Protein AF-A0A7K3J0Z1-F1 (afdb_monomer)

Nearest PDB structures (foldseek):
  3go4-assembly1_A  TM=4.729E-01  e=2.578E+00  Streptomyces avermitilis MA-4680 = NBRC 14893
  4ccs-assembly1_A  TM=5.115E-01  e=7.950E+00  Paracoccus pantotrophus
  7qv3-assembly1_w  TM=3.340E-01  e=2.943E+00  Bacillus subtilis subsp. subtilis str. 168
  3k0s-assembly1_A  TM=4.045E-01  e=9.076E+00  Escherichia coli K-12

Solvent-accessible surface area (backbone atoms only — not comparable to full-atom values): 5053 Å² total; per-residue (Å²): 85,84,45,77,75,48,65,98,49,51,75,48,83,61,46,44,61,54,51,43,55,52,52,55,49,52,30,57,78,68,74,44,62,88,76,70,62,53,36,41,35,41,43,53,43,21,64,89,69,57,17,76,39,26,75,26,39,71,50,56,68,48,29,42,84,71,40,74,47,35,46,71,41,82,28,74,89,50,62,58,32,99,78,27,66,47,69,108

Secondary structure (DSSP, 8-state):
-EEE--GGGTT-TTHHHHHHHHHHHHHHHTTPPTT-S-EEEE--S-GGGT-TTGGGHHHHTTHHHHSTTEEEEP-TT--B-TTSSSB-

pLDDT: mean 98.03, std 1.13, range [92.25, 98.81]

Sequence (88 aa):
ILMHQGESNTNDTIWPQKVKAIYDNLLKDLGLGPNSIPLLAGEVVNVDQGGACASMNTIIAKLPQTIPNSYVISSSGCTDSPDNLHFN

Radius of gyration: 13.51 Å; Cα contacts (8 Å, |Δi|>4): 151; chains: 1; bounding box: 30×21×35 Å

Foldseek 3Di:
DEEEDCLVPQPPLCVLVVVVVVVVVVCVVVVHDQLRDAYEYEQWQDVQQPAPRNNRVVSVVCNCVSRVRYDYDYCPPQHPDPVSGHGD

Mean predicted aligned error: 1.95 Å

Structure (mmCIF, N/CA/C/O backbone):
data_AF-A0A7K3J0Z1-F1
#
_entry.id   AF-A0A7K3J0Z1-F1
#
loop_
_atom_site.group_PDB
_atom_site.id
_atom_site.type_symbol
_atom_site.label_atom_id
_atom_site.label_alt_id
_atom_site.label_comp_id
_atom_site.label_asym_id
_atom_site.label_entity_id
_atom_site.label_seq_id
_atom_site.pdbx_PDB_ins_code
_atom_site.Cartn_x
_atom_site.Cartn_y
_atom_site.Cartn_z
_atom_site.occupancy
_atom_site.B_iso_or_equiv
_atom_site.auth_seq_id
_atom_site.auth_comp_id
_atom_site.auth_asym_id
_atom_site.auth_atom_id
_atom_site.pdbx_PDB_model_num
ATOM 1 N N . ILE A 1 1 ? -12.499 2.169 2.668 1.00 97.75 1 ILE A N 1
ATOM 2 C CA . ILE A 1 1 ? -11.593 3.249 2.207 1.00 97.75 1 ILE A CA 1
ATOM 3 C C . ILE A 1 1 ? -10.668 2.641 1.166 1.00 97.75 1 ILE A C 1
ATOM 5 O O . ILE A 1 1 ? -10.116 1.582 1.439 1.00 97.75 1 ILE A O 1
ATOM 9 N N . LEU A 1 2 ? -10.560 3.253 -0.014 1.00 98.50 2 LEU A N 1
ATOM 10 C CA . LEU A 1 2 ? -9.561 2.878 -1.016 1.00 98.50 2 LEU A CA 1
ATOM 11 C C . LEU A 1 2 ? -8.366 3.814 -0.862 1.00 98.50 2 LEU A C 1
ATOM 13 O O . LEU A 1 2 ? -8.550 5.029 -0.798 1.00 98.50 2 LEU A O 1
ATOM 17 N N . MET A 1 3 ? -7.170 3.249 -0.783 1.00 98.38 3 MET A N 1
ATOM 18 C CA . MET A 1 3 ? -5.925 3.996 -0.707 1.00 98.38 3 MET A CA 1
ATOM 19 C C . MET A 1 3 ? -4.954 3.459 -1.748 1.00 98.38 3 MET A C 1
ATOM 21 O O . MET A 1 3 ? -4.741 2.255 -1.854 1.00 98.38 3 MET A O 1
ATOM 25 N N . HIS A 1 4 ? -4.345 4.367 -2.495 1.00 98.38 4 HIS A N 1
ATOM 26 C CA . HIS A 1 4 ? -3.270 4.046 -3.415 1.00 98.38 4 HIS A CA 1
ATOM 27 C C . HIS A 1 4 ? -2.194 5.113 -3.269 1.00 98.38 4 HIS A C 1
ATOM 29 O O . HIS A 1 4 ? -2.381 6.249 -3.702 1.00 98.38 4 HIS A O 1
ATOM 35 N N . GLN A 1 5 ? -1.125 4.774 -2.557 1.00 98.25 5 GLN A N 1
ATOM 36 C CA . GLN A 1 5 ? -0.005 5.671 -2.312 1.00 98.25 5 GLN A CA 1
ATOM 37 C C . GLN A 1 5 ? 1.196 4.855 -1.836 1.00 98.25 5 GLN A C 1
ATOM 39 O O . GLN A 1 5 ? 1.041 3.900 -1.079 1.00 98.25 5 GLN A O 1
ATOM 44 N N . GLY A 1 6 ? 2.392 5.275 -2.226 1.00 98.00 6 GLY A N 1
ATOM 45 C CA . GLY A 1 6 ? 3.639 4.780 -1.642 1.00 98.00 6 GLY A CA 1
ATOM 46 C C . GLY A 1 6 ? 4.884 5.325 -2.334 1.00 98.00 6 GLY A C 1
ATOM 47 O O . GLY A 1 6 ? 5.939 5.427 -1.715 1.00 98.00 6 GLY A O 1
ATOM 48 N N . GLU A 1 7 ? 4.747 5.754 -3.586 1.00 98.44 7 GLU A N 1
ATOM 49 C CA . GLU A 1 7 ? 5.808 6.195 -4.487 1.00 98.44 7 GLU A CA 1
ATOM 50 C C . GLU A 1 7 ? 6.646 7.325 -3.869 1.00 98.44 7 GLU A C 1
ATOM 52 O O . GLU A 1 7 ? 7.869 7.221 -3.750 1.00 98.44 7 GLU A O 1
ATOM 57 N N . SER A 1 8 ? 5.994 8.370 -3.346 1.00 98.25 8 SER A N 1
ATOM 58 C CA . SER A 1 8 ? 6.673 9.500 -2.683 1.00 98.25 8 SER A CA 1
ATOM 59 C C . SER A 1 8 ? 7.224 9.182 -1.283 1.00 98.25 8 SER A C 1
ATOM 61 O O . SER A 1 8 ? 7.861 10.033 -0.667 1.00 98.25 8 SER A O 1
ATOM 63 N N . ASN A 1 9 ? 6.986 7.974 -0.769 1.00 98.19 9 ASN A N 1
ATOM 64 C CA . ASN A 1 9 ? 7.482 7.480 0.517 1.00 98.19 9 ASN A CA 1
ATOM 65 C C . ASN A 1 9 ? 8.297 6.192 0.353 1.00 98.19 9 ASN A C 1
ATOM 67 O O . ASN A 1 9 ? 8.407 5.410 1.295 1.00 98.19 9 ASN A O 1
ATOM 71 N N . THR A 1 10 ? 8.869 5.962 -0.830 1.00 98.44 10 THR A N 1
ATOM 72 C CA . THR A 1 10 ? 9.628 4.742 -1.117 1.00 98.44 10 THR A CA 1
ATOM 73 C C . THR A 1 10 ? 10.687 4.482 -0.040 1.00 98.44 10 THR A C 1
ATOM 75 O O . THR A 1 10 ? 11.503 5.350 0.268 1.00 98.44 10 THR A O 1
ATOM 78 N N . ASN A 1 11 ? 10.675 3.266 0.518 1.00 97.81 11 ASN A N 1
ATOM 79 C CA . ASN A 1 11 ? 11.535 2.791 1.614 1.00 97.81 11 ASN A CA 1
ATOM 80 C C . ASN A 1 11 ? 11.277 3.406 3.007 1.00 97.81 11 ASN A C 1
ATOM 82 O O . ASN A 1 11 ? 12.022 3.118 3.947 1.00 97.81 11 ASN A O 1
ATOM 86 N N . ASP A 1 12 ? 10.220 4.201 3.187 1.00 98.44 12 ASP A N 1
ATOM 87 C CA . ASP A 1 12 ? 9.845 4.755 4.489 1.00 98.44 12 ASP A CA 1
ATOM 88 C C . ASP A 1 12 ? 9.218 3.680 5.394 1.00 98.44 12 ASP A C 1
ATOM 90 O O . ASP A 1 12 ? 8.036 3.350 5.299 1.00 98.44 12 ASP A O 1
ATOM 94 N N . THR A 1 13 ? 10.009 3.127 6.312 1.00 98.31 13 THR A N 1
ATOM 95 C CA . THR A 1 13 ? 9.577 2.021 7.180 1.00 98.31 13 THR A CA 1
ATOM 96 C C . THR A 1 13 ? 8.511 2.408 8.205 1.00 98.31 13 THR A C 1
ATOM 98 O O . THR A 1 13 ? 7.859 1.511 8.742 1.00 98.31 13 THR A O 1
ATOM 101 N N . ILE A 1 14 ? 8.299 3.709 8.457 1.00 98.44 14 ILE A N 1
ATOM 102 C CA . ILE A 1 14 ? 7.242 4.204 9.354 1.00 98.44 14 ILE A CA 1
ATOM 103 C C . ILE A 1 14 ? 5.934 4.531 8.614 1.00 98.44 14 ILE A C 1
ATOM 105 O O . ILE A 1 14 ? 4.985 5.055 9.206 1.00 98.44 14 ILE A O 1
ATOM 109 N N . TRP A 1 15 ? 5.866 4.239 7.313 1.00 98.62 15 TRP A N 1
ATOM 110 C CA . TRP A 1 15 ? 4.682 4.467 6.492 1.00 98.62 15 TRP A CA 1
ATOM 111 C C . TRP A 1 15 ? 3.407 3.806 7.047 1.00 98.62 15 TRP A C 1
ATOM 113 O O . TRP A 1 15 ? 2.405 4.516 7.150 1.00 98.62 15 TRP A O 1
ATOM 123 N N . PRO A 1 16 ? 3.397 2.535 7.515 1.00 98.69 16 PRO A N 1
ATOM 124 C CA . PRO A 1 16 ? 2.183 1.932 8.076 1.00 98.69 16 PRO A CA 1
ATOM 125 C C . PRO A 1 16 ? 1.600 2.721 9.259 1.00 98.69 16 PRO A C 1
ATOM 127 O O . PRO A 1 16 ? 0.383 2.872 9.375 1.00 98.69 16 PRO A O 1
ATOM 130 N N . GLN A 1 17 ? 2.458 3.284 10.117 1.00 98.69 17 GLN A N 1
ATOM 131 C CA . GLN A 1 17 ? 2.045 4.115 11.249 1.00 98.69 17 GLN A CA 1
ATOM 132 C C . GLN A 1 17 ? 1.468 5.459 10.785 1.00 98.69 17 GLN A C 1
ATOM 134 O O . GLN A 1 17 ? 0.480 5.928 11.351 1.00 98.69 17 GLN A O 1
ATOM 139 N N . LYS A 1 18 ? 2.039 6.064 9.734 1.00 98.62 18 LYS A N 1
ATOM 140 C CA . LYS A 1 18 ? 1.496 7.290 9.123 1.00 98.62 18 LYS A CA 1
ATOM 141 C C . LYS A 1 18 ? 0.115 7.044 8.518 1.00 98.62 18 LYS A C 1
ATOM 143 O O . LYS A 1 18 ? -0.802 7.827 8.760 1.00 98.62 18 LYS A O 1
ATOM 148 N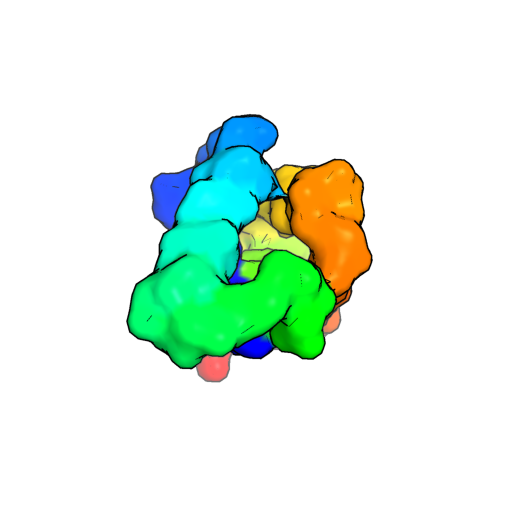 N . VAL A 1 19 ? -0.057 5.931 7.804 1.00 98.50 19 VAL A N 1
ATOM 149 C CA . VAL A 1 19 ? -1.361 5.526 7.260 1.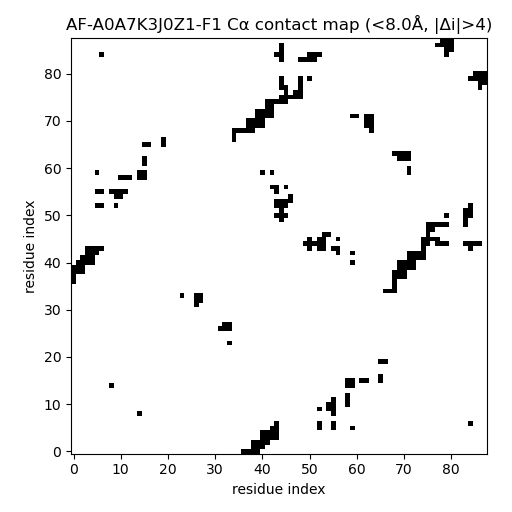00 98.50 19 VAL A CA 1
ATOM 150 C C . VAL A 1 19 ? -2.374 5.299 8.372 1.00 98.50 19 VAL A C 1
ATOM 152 O O . VAL A 1 19 ? -3.505 5.762 8.259 1.00 98.50 19 VAL A O 1
ATOM 155 N N . LYS A 1 20 ? -1.972 4.668 9.481 1.00 98.56 20 LYS A N 1
ATOM 156 C CA . LYS A 1 20 ? -2.848 4.497 10.645 1.00 98.56 20 LYS A CA 1
ATOM 157 C C . LYS A 1 20 ? -3.320 5.826 11.224 1.00 98.56 20 LYS A C 1
ATOM 159 O O . LYS A 1 20 ? -4.508 5.959 11.493 1.00 98.56 20 LYS A O 1
ATOM 164 N N . ALA A 1 21 ? -2.429 6.804 11.377 1.00 98.56 21 ALA A N 1
ATOM 165 C CA . ALA A 1 21 ? -2.821 8.125 11.860 1.00 98.56 21 ALA A CA 1
ATOM 166 C C . ALA A 1 21 ? -3.871 8.777 10.942 1.00 98.56 21 ALA A C 1
ATOM 168 O O . ALA A 1 21 ? -4.860 9.322 11.426 1.00 98.56 21 ALA A O 1
ATOM 169 N N . ILE A 1 22 ? -3.699 8.670 9.619 1.00 98.25 22 ILE A N 1
ATOM 170 C CA . ILE A 1 22 ? -4.670 9.184 8.641 1.00 98.25 22 ILE A CA 1
ATOM 171 C C . ILE A 1 22 ? -5.996 8.412 8.725 1.00 98.25 22 ILE A C 1
ATOM 173 O O . ILE A 1 22 ? -7.056 9.029 8.778 1.00 98.25 22 ILE A O 1
ATOM 177 N N . TYR A 1 23 ? -5.950 7.079 8.776 1.00 98.56 23 TYR A N 1
ATOM 178 C CA . TYR A 1 23 ? -7.129 6.217 8.892 1.00 98.56 23 TYR A CA 1
ATOM 179 C C . TYR A 1 23 ? -7.943 6.517 10.158 1.00 98.56 23 TYR A C 1
ATOM 181 O O . TYR A 1 23 ? -9.153 6.721 10.072 1.00 98.56 23 TYR A O 1
ATOM 189 N N . ASP A 1 24 ? -7.288 6.604 11.318 1.00 98.31 24 ASP A N 1
ATOM 190 C CA . ASP A 1 24 ? -7.948 6.907 12.591 1.00 98.31 24 ASP A CA 1
ATOM 191 C C . ASP A 1 24 ? -8.581 8.309 12.576 1.00 98.31 24 ASP A C 1
ATOM 193 O O . ASP A 1 24 ? -9.705 8.479 13.055 1.00 98.31 24 ASP A O 1
ATOM 197 N N . ASN A 1 25 ? -7.896 9.302 11.991 1.00 98.62 25 ASN A N 1
ATOM 198 C CA . ASN A 1 25 ? -8.440 10.652 11.824 1.00 98.62 25 ASN A CA 1
ATOM 199 C C . ASN A 1 25 ? -9.676 10.649 10.916 1.00 98.62 25 ASN A C 1
ATOM 201 O O . ASN A 1 25 ? -10.694 11.219 11.292 1.00 98.62 25 ASN A O 1
ATOM 205 N N . LEU A 1 26 ? -9.634 9.946 9.777 1.00 98.44 26 LEU A N 1
ATOM 206 C CA . LEU A 1 26 ? -10.786 9.822 8.877 1.00 98.44 26 LEU A CA 1
ATOM 207 C C . LEU A 1 26 ? -11.998 9.206 9.582 1.00 98.44 26 LEU A C 1
ATOM 209 O O . LEU A 1 26 ? -13.109 9.714 9.443 1.00 98.44 26 LEU A O 1
ATOM 213 N N . LEU A 1 27 ? -11.804 8.127 10.347 1.00 98.25 27 LEU A N 1
ATOM 214 C CA . LEU A 1 27 ? -12.903 7.515 11.096 1.00 98.25 27 LEU A CA 1
ATOM 215 C C . LEU A 1 27 ? -13.476 8.481 12.135 1.00 98.25 27 LEU A C 1
ATOM 217 O O . LEU A 1 27 ? -14.692 8.633 12.221 1.00 98.25 27 LEU A O 1
ATOM 221 N N . LYS A 1 28 ? -12.606 9.160 12.890 1.00 98.38 28 LYS A N 1
ATOM 222 C CA . LYS A 1 28 ? -13.012 10.128 13.911 1.00 98.38 28 LYS A CA 1
ATOM 223 C C . LYS A 1 28 ? -13.806 11.289 13.312 1.00 98.38 28 LYS A C 1
ATOM 225 O O . LYS A 1 28 ? -14.886 11.594 13.812 1.00 98.38 28 LYS A O 1
ATOM 230 N N . ASP A 1 29 ? -13.293 11.905 12.252 1.00 98.56 29 ASP A N 1
ATOM 231 C CA . ASP A 1 29 ? -13.888 13.097 11.639 1.00 98.56 29 ASP A CA 1
ATOM 232 C C . ASP A 1 29 ? -15.233 12.787 10.966 1.00 98.56 29 AS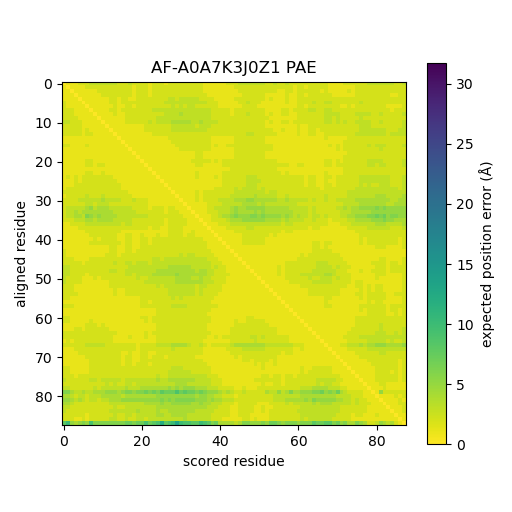P A C 1
ATOM 234 O O . ASP A 1 29 ? -16.113 13.644 10.902 1.00 98.56 29 ASP A O 1
ATOM 238 N N . LEU A 1 30 ? -15.427 11.541 10.525 1.00 98.31 30 LEU A N 1
ATOM 239 C CA . LEU A 1 30 ? -16.683 11.054 9.951 1.00 98.31 30 LEU A CA 1
ATOM 240 C C . LEU A 1 30 ? -17.637 10.432 10.987 1.00 98.31 30 LEU A C 1
ATOM 242 O O . LEU A 1 30 ? -18.711 9.961 10.615 1.00 98.31 30 LEU A O 1
ATOM 246 N N . GLY A 1 31 ? -17.270 10.399 12.273 1.00 98.06 31 GLY A N 1
ATOM 247 C CA . GLY A 1 31 ? -18.092 9.796 13.330 1.00 98.06 31 GLY A CA 1
ATOM 248 C C . GLY A 1 31 ? -18.248 8.273 13.212 1.00 98.06 31 GLY A C 1
ATOM 249 O O . GLY A 1 31 ? -19.245 7.712 13.664 1.00 98.06 31 GLY A O 1
ATOM 250 N N . LEU A 1 32 ? -17.283 7.598 12.588 1.00 98.12 32 LEU A N 1
ATOM 251 C CA . LEU A 1 32 ? -17.269 6.153 12.385 1.00 98.12 32 LEU A CA 1
ATOM 252 C C . LEU A 1 32 ? -16.539 5.447 13.533 1.00 98.12 32 LEU A C 1
ATOM 254 O O . LEU A 1 32 ? -15.556 5.943 14.084 1.00 98.12 32 LEU A O 1
ATOM 258 N N . GLY A 1 33 ? -17.003 4.246 13.879 1.00 96.81 33 GLY A N 1
ATOM 259 C CA . GLY A 1 33 ? -16.360 3.433 14.910 1.00 96.81 33 GLY A CA 1
ATOM 260 C C . GLY A 1 33 ? -14.935 3.012 14.511 1.00 96.81 33 GLY A C 1
ATOM 261 O O . GLY A 1 33 ? -14.685 2.778 13.323 1.00 96.81 33 GLY A O 1
ATOM 262 N N . PRO A 1 34 ? -14.003 2.844 15.468 1.00 93.88 34 PRO A N 1
ATOM 263 C CA . PRO A 1 34 ? -12.670 2.311 15.188 1.00 93.88 34 PRO A CA 1
ATOM 264 C C . PRO A 1 34 ? -12.741 0.965 14.460 1.00 93.88 34 PRO A C 1
ATOM 266 O O . PRO A 1 34 ? -13.539 0.107 14.831 1.00 93.88 34 PRO A O 1
ATOM 269 N N . ASN A 1 35 ? -11.905 0.769 13.436 1.00 92.25 35 ASN A N 1
ATOM 270 C CA . ASN A 1 35 ? -11.856 -0.459 12.628 1.00 92.25 35 ASN A CA 1
ATOM 271 C C . ASN A 1 35 ? -13.192 -0.867 11.967 1.00 92.25 35 ASN A C 1
ATOM 273 O O . ASN A 1 35 ? -13.308 -1.994 11.489 1.00 92.25 35 ASN A O 1
ATOM 277 N N . SER A 1 36 ? -14.202 0.010 11.917 1.00 96.12 36 SER A N 1
ATOM 278 C CA . SER A 1 36 ? -15.533 -0.333 11.385 1.00 96.12 36 SER A CA 1
ATOM 279 C C . SER A 1 36 ? -15.574 -0.456 9.861 1.00 96.12 36 SER A C 1
ATOM 281 O O . SER A 1 36 ? -16.424 -1.162 9.325 1.00 96.12 36 SER A O 1
ATOM 283 N N . ILE A 1 37 ? -14.644 0.201 9.163 1.00 97.75 37 ILE A N 1
ATOM 284 C CA . ILE A 1 37 ? -14.575 0.232 7.701 1.00 97.75 37 ILE A CA 1
ATOM 285 C C . ILE A 1 37 ? -13.243 -0.360 7.234 1.00 97.75 37 ILE A C 1
ATOM 287 O O . ILE A 1 37 ? -12.198 0.095 7.706 1.00 97.75 37 ILE A O 1
ATOM 291 N N . PRO A 1 38 ? -13.238 -1.304 6.274 1.00 98.06 38 PRO A N 1
ATOM 292 C CA . PRO A 1 38 ? -11.998 -1.852 5.743 1.00 98.06 38 PRO A CA 1
ATOM 293 C C . PRO A 1 38 ? -11.190 -0.797 4.974 1.00 98.06 38 PRO A C 1
ATOM 295 O O . PRO A 1 38 ? -11.751 0.036 4.245 1.00 98.06 38 PRO A O 1
ATOM 298 N N . LEU A 1 39 ? -9.865 -0.853 5.101 1.00 98.69 39 LEU A N 1
ATOM 299 C CA . LEU A 1 39 ? -8.917 -0.105 4.272 1.00 98.69 39 LEU A CA 1
ATOM 300 C C . LEU A 1 39 ? -8.309 -1.042 3.221 1.00 98.69 39 LEU A C 1
ATOM 302 O O . LEU A 1 39 ? -7.595 -1.975 3.570 1.00 98.69 39 LEU A O 1
ATOM 306 N N . LEU A 1 40 ? -8.580 -0.796 1.942 1.00 98.81 40 LEU A N 1
ATOM 307 C CA . LEU A 1 40 ? -7.947 -1.517 0.838 1.00 98.81 40 LEU A CA 1
ATOM 308 C C . LEU A 1 40 ? -6.801 -0.653 0.310 1.00 98.81 40 LEU A C 1
ATOM 310 O O . LEU A 1 40 ? -7.053 0.457 -0.164 1.00 98.81 40 LEU A O 1
ATOM 314 N N . ALA A 1 41 ? -5.569 -1.140 0.432 1.00 98.75 41 ALA A N 1
ATOM 315 C CA .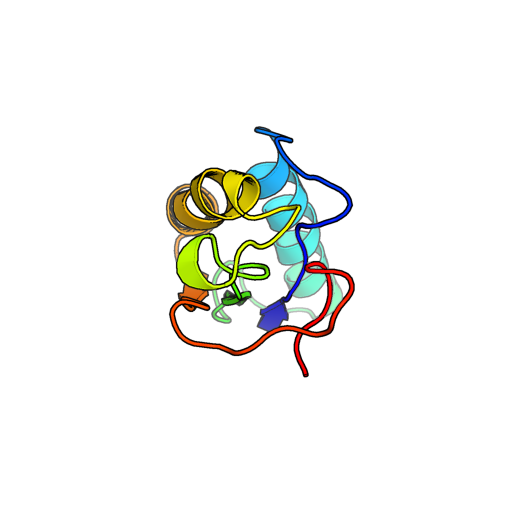 ALA A 1 41 ? -4.363 -0.454 -0.013 1.00 98.75 41 ALA A CA 1
ATOM 316 C C . ALA A 1 41 ? -3.784 -1.156 -1.247 1.00 98.75 41 ALA A C 1
ATOM 318 O O . ALA A 1 41 ? -3.436 -2.333 -1.171 1.00 98.75 41 ALA A O 1
ATOM 319 N N . GLY A 1 42 ? -3.698 -0.456 -2.376 1.00 98.75 42 GLY A N 1
ATOM 320 C CA . GLY A 1 42 ? -3.018 -0.970 -3.565 1.00 98.75 42 GLY A CA 1
ATOM 321 C C . GLY A 1 42 ? -1.498 -0.913 -3.415 1.00 98.75 42 GLY A C 1
ATOM 322 O O . GLY A 1 42 ? -0.965 0.047 -2.858 1.00 98.75 42 GLY A O 1
ATOM 323 N N . GLU A 1 43 ? -0.816 -1.946 -3.900 1.00 98.81 43 GLU A N 1
ATOM 324 C CA . GLU A 1 43 ? 0.621 -1.894 -4.180 1.00 98.81 43 GLU A CA 1
ATOM 325 C C . GLU A 1 43 ? 0.926 -0.867 -5.283 1.00 98.81 43 GLU A C 1
ATOM 327 O O . GLU A 1 43 ? 0.132 -0.690 -6.205 1.00 98.81 43 GLU A O 1
ATOM 332 N N . VAL A 1 44 ? 2.105 -0.240 -5.227 1.00 98.69 44 VAL A N 1
ATOM 333 C CA . VAL A 1 44 ? 2.619 0.587 -6.337 1.00 98.69 44 VAL A CA 1
ATOM 334 C C . VAL A 1 44 ? 3.063 -0.308 -7.498 1.00 98.69 44 VAL A C 1
ATOM 336 O O . VAL A 1 44 ? 3.060 -1.537 -7.350 1.00 98.69 44 VAL A O 1
ATOM 339 N N . VAL A 1 45 ? 3.468 0.275 -8.638 1.00 98.62 45 VAL A N 1
ATOM 340 C CA . VAL A 1 45 ? 3.945 -0.487 -9.812 1.00 98.62 45 VAL A CA 1
ATOM 341 C C . VAL A 1 45 ? 4.896 -1.602 -9.377 1.00 98.62 45 VAL A C 1
ATOM 343 O O . VAL A 1 45 ? 5.875 -1.377 -8.655 1.00 98.62 45 VAL A O 1
ATOM 346 N N . ASN A 1 46 ? 4.541 -2.830 -9.751 1.00 98.62 46 ASN A N 1
ATOM 347 C CA . ASN A 1 46 ? 5.186 -4.024 -9.240 1.00 98.62 46 ASN A CA 1
ATOM 348 C C . ASN A 1 46 ? 6.595 -4.197 -9.825 1.00 98.62 46 ASN A C 1
ATOM 350 O O . ASN A 1 46 ? 6.933 -3.670 -10.886 1.00 98.62 46 ASN A O 1
ATOM 354 N N . VAL A 1 47 ? 7.424 -4.985 -9.139 1.00 98.31 47 VAL A N 1
ATOM 355 C CA . VAL A 1 47 ? 8.768 -5.323 -9.620 1.00 98.31 47 VAL A CA 1
ATOM 356 C C . VAL A 1 47 ? 8.719 -6.109 -10.932 1.00 98.31 47 VAL A C 1
ATOM 358 O O . VAL A 1 47 ? 9.645 -5.999 -11.730 1.00 98.31 47 VAL A O 1
ATOM 361 N N . ASP A 1 48 ? 7.640 -6.857 -11.183 1.00 98.00 48 ASP A N 1
ATOM 362 C CA . ASP A 1 48 ? 7.468 -7.613 -12.427 1.00 98.00 48 ASP A CA 1
ATOM 363 C C . ASP A 1 48 ? 7.270 -6.734 -13.677 1.00 98.00 48 ASP A C 1
ATOM 365 O O . ASP A 1 48 ? 7.552 -7.204 -14.777 1.00 98.00 48 ASP A O 1
ATOM 369 N N . GLN A 1 49 ? 6.878 -5.465 -13.510 1.00 97.94 49 GLN A N 1
ATOM 370 C CA . GLN A 1 49 ? 6.864 -4.459 -14.579 1.00 97.94 49 GLN A CA 1
ATOM 371 C C . GLN A 1 49 ? 8.111 -3.563 -14.580 1.00 97.94 49 GLN A C 1
ATOM 373 O O . GLN A 1 49 ? 8.285 -2.753 -15.476 1.00 97.94 49 GLN A O 1
ATOM 378 N N . GLY A 1 50 ? 9.014 -3.700 -13.602 1.00 97.75 50 GLY A N 1
ATOM 379 C CA . GLY A 1 50 ? 10.171 -2.807 -13.466 1.00 97.75 50 GLY A CA 1
ATOM 380 C C . GLY A 1 50 ? 9.882 -1.515 -12.695 1.00 97.75 50 GLY A C 1
ATOM 381 O O . GLY A 1 50 ? 10.636 -0.550 -12.825 1.00 97.75 50 GLY A O 1
ATOM 382 N N . GLY A 1 51 ? 8.837 -1.504 -11.860 1.00 98.25 51 GLY A N 1
ATOM 383 C CA . GLY A 1 51 ? 8.409 -0.330 -11.103 1.00 98.25 51 GLY A CA 1
ATOM 384 C C . GLY A 1 51 ? 9.524 0.333 -10.291 1.00 98.25 51 GLY A C 1
ATOM 385 O O . GLY A 1 51 ? 10.171 -0.297 -9.447 1.00 98.25 51 GLY A O 1
ATOM 386 N N . ALA A 1 52 ? 9.699 1.642 -10.484 1.00 98.25 52 ALA A N 1
ATOM 387 C CA . ALA A 1 52 ? 10.752 2.439 -9.851 1.00 98.25 52 ALA A CA 1
ATOM 388 C C . ALA A 1 52 ? 10.656 2.452 -8.313 1.00 98.25 52 ALA A C 1
ATOM 390 O O . ALA A 1 52 ? 11.661 2.604 -7.616 1.00 98.25 52 ALA A O 1
ATOM 391 N N . CYS A 1 53 ? 9.445 2.261 -7.782 1.00 98.50 53 CYS A N 1
ATOM 392 C CA . CYS A 1 53 ? 9.144 2.272 -6.352 1.00 98.50 53 CYS A CA 1
ATOM 393 C C . CYS A 1 53 ? 8.786 0.884 -5.794 1.00 98.50 53 CYS A C 1
ATOM 395 O O . CYS A 1 53 ? 8.324 0.789 -4.657 1.00 98.50 53 CYS A O 1
ATOM 397 N N . ALA A 1 54 ? 9.013 -0.202 -6.544 1.00 98.50 54 ALA A N 1
ATOM 398 C CA . ALA A 1 54 ? 8.537 -1.542 -6.190 1.00 98.50 54 ALA A CA 1
ATOM 399 C C . ALA A 1 54 ? 9.036 -2.058 -4.824 1.00 98.50 54 ALA A C 1
ATOM 401 O O . ALA A 1 54 ? 8.363 -2.866 -4.180 1.00 98.50 54 ALA A O 1
ATOM 402 N N . SER A 1 55 ? 10.179 -1.569 -4.321 1.00 98.50 55 SER A N 1
ATOM 403 C CA . SER A 1 55 ? 10.667 -1.914 -2.975 1.00 98.50 55 SER A CA 1
ATOM 404 C C . SER A 1 55 ? 9.682 -1.517 -1.867 1.00 98.50 55 SER A C 1
ATOM 406 O O . SER A 1 55 ? 9.621 -2.180 -0.825 1.00 98.50 55 SER A O 1
ATOM 408 N N . MET A 1 56 ? 8.863 -0.488 -2.108 1.00 98.69 56 MET A N 1
ATOM 409 C CA . MET A 1 56 ? 7.834 -0.018 -1.187 1.00 98.69 56 MET A CA 1
ATOM 410 C C . MET A 1 56 ? 6.752 -1.072 -0.920 1.00 98.69 56 MET A C 1
ATOM 412 O O . MET A 1 56 ? 6.213 -1.116 0.186 1.00 98.69 56 MET A O 1
ATOM 416 N N . ASN A 1 57 ? 6.487 -1.984 -1.863 1.00 98.75 57 ASN A N 1
ATOM 417 C CA . ASN A 1 57 ? 5.470 -3.028 -1.692 1.00 98.75 57 ASN A CA 1
ATOM 418 C C . ASN A 1 57 ? 5.772 -3.943 -0.492 1.00 98.75 57 ASN A C 1
ATOM 420 O O . ASN A 1 57 ? 4.861 -4.360 0.219 1.00 98.75 57 ASN A O 1
ATOM 424 N N . THR A 1 58 ? 7.052 -4.145 -0.150 1.00 98.62 58 THR A N 1
ATOM 425 C CA . THR A 1 58 ? 7.451 -4.885 1.065 1.00 98.62 58 THR A CA 1
ATOM 426 C C . THR A 1 58 ? 7.048 -4.188 2.373 1.00 98.62 58 THR A C 1
ATOM 428 O O . THR A 1 58 ? 6.876 -4.843 3.405 1.00 98.62 58 THR A O 1
ATOM 431 N N . ILE A 1 59 ? 6.902 -2.861 2.347 1.00 98.81 59 ILE A N 1
ATOM 432 C CA . ILE A 1 59 ? 6.446 -2.042 3.474 1.00 98.81 59 ILE A CA 1
ATOM 433 C C . ILE A 1 59 ? 4.917 -1.963 3.476 1.00 98.81 59 ILE A C 1
ATOM 435 O O . ILE A 1 59 ? 4.317 -2.156 4.533 1.00 98.81 59 ILE A O 1
ATOM 439 N N . ILE A 1 60 ? 4.286 -1.760 2.312 1.00 98.75 60 ILE A N 1
ATOM 440 C CA . ILE A 1 60 ? 2.820 -1.775 2.164 1.00 98.75 60 ILE A CA 1
ATOM 441 C C . ILE A 1 60 ? 2.250 -3.107 2.673 1.00 98.75 60 ILE A C 1
ATOM 443 O O . ILE A 1 60 ? 1.297 -3.104 3.450 1.00 98.75 60 ILE A O 1
ATOM 447 N N . ALA A 1 61 ? 2.905 -4.233 2.368 1.00 98.62 61 ALA A N 1
ATOM 448 C CA . ALA A 1 61 ? 2.546 -5.569 2.854 1.00 98.62 61 ALA A CA 1
ATOM 449 C C . ALA A 1 61 ? 2.466 -5.696 4.392 1.00 98.62 61 ALA A C 1
ATOM 451 O O . ALA A 1 61 ? 1.823 -6.612 4.906 1.00 98.62 61 ALA A O 1
ATOM 452 N N . LYS A 1 62 ? 3.094 -4.788 5.154 1.00 98.56 62 LYS A N 1
ATOM 453 C CA . LYS A 1 62 ? 3.049 -4.775 6.628 1.00 98.56 62 LYS A CA 1
ATOM 454 C C . LYS A 1 62 ? 1.860 -3.994 7.189 1.00 98.56 62 LYS A C 1
ATOM 456 O O . LYS A 1 62 ? 1.619 -4.060 8.394 1.00 98.56 62 LYS A O 1
ATOM 461 N N . LEU A 1 63 ? 1.098 -3.283 6.355 1.00 98.50 63 LEU A N 1
ATOM 462 C CA . LEU A 1 63 ? -0.051 -2.483 6.788 1.00 98.50 63 LEU A CA 1
ATOM 463 C C . LEU A 1 63 ? -1.073 -3.271 7.634 1.00 98.50 63 LEU A C 1
ATOM 465 O O . LEU A 1 63 ? -1.456 -2.749 8.686 1.00 98.50 63 LEU A O 1
ATOM 469 N N . PRO A 1 64 ? -1.428 -4.535 7.307 1.00 98.44 64 PRO A N 1
ATOM 470 C CA . PRO A 1 64 ? -2.359 -5.327 8.119 1.00 98.44 64 PRO A CA 1
ATOM 471 C C . PRO A 1 64 ? -1.889 -5.598 9.555 1.00 98.44 64 PRO A C 1
ATOM 473 O O . PRO A 1 64 ? -2.706 -5.836 10.440 1.00 98.44 64 PRO A O 1
ATOM 476 N N . GLN A 1 65 ? -0.580 -5.516 9.825 1.00 98.31 65 GLN A N 1
ATOM 477 C CA . GLN A 1 65 ? -0.029 -5.649 11.182 1.00 98.31 65 GLN A CA 1
ATOM 478 C C . GLN A 1 65 ? -0.291 -4.396 12.036 1.00 98.31 65 GLN A C 1
ATOM 480 O O . GLN A 1 65 ? -0.265 -4.465 13.261 1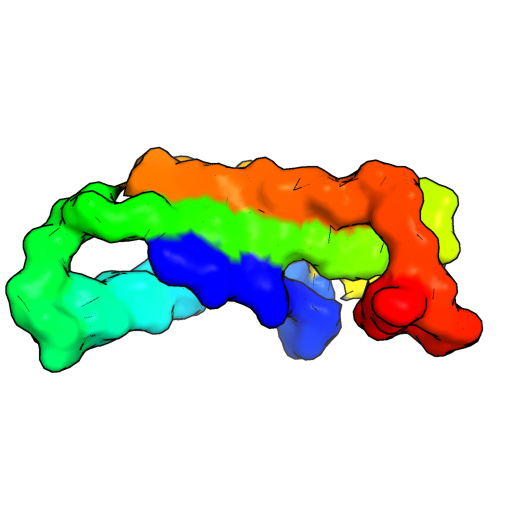.00 98.31 65 GLN A O 1
ATOM 485 N N . THR A 1 66 ? -0.528 -3.248 11.391 1.00 98.00 66 THR A N 1
ATOM 486 C CA . THR A 1 66 ? -0.762 -1.951 12.046 1.00 98.00 66 THR A CA 1
ATOM 487 C C . THR A 1 66 ? -2.249 -1.581 12.066 1.00 98.00 66 THR A C 1
ATOM 489 O O . THR A 1 66 ? -2.736 -1.031 13.054 1.00 98.00 66 THR A O 1
ATOM 492 N N . ILE A 1 67 ? -2.986 -1.902 10.997 1.00 98.00 67 ILE A N 1
ATOM 493 C CA . ILE A 1 67 ? -4.433 -1.691 10.868 1.00 98.00 67 ILE A CA 1
ATOM 494 C C . ILE A 1 67 ? -5.079 -3.058 10.583 1.00 98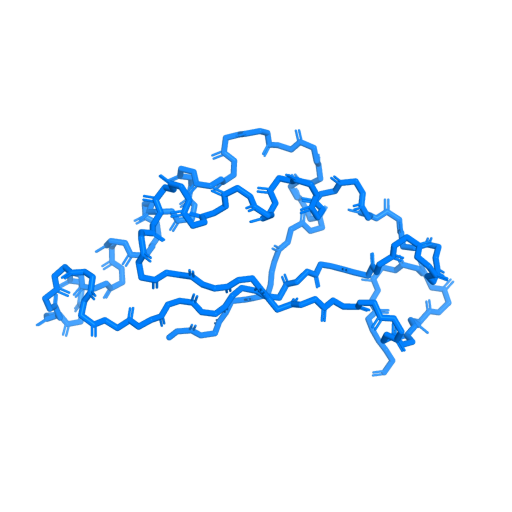.00 67 ILE A C 1
ATOM 496 O O . ILE A 1 67 ? -5.065 -3.495 9.433 1.00 98.00 67 ILE A O 1
ATOM 500 N N . PRO A 1 68 ? -5.652 -3.754 11.585 1.00 95.94 68 PRO A N 1
ATOM 501 C CA . PRO A 1 68 ? -6.132 -5.129 11.404 1.00 95.94 68 PRO A CA 1
ATOM 502 C C . PRO A 1 68 ? -7.245 -5.291 10.360 1.00 95.94 68 PRO A C 1
ATOM 504 O O . PRO A 1 68 ? -7.293 -6.306 9.675 1.00 95.94 68 PRO A O 1
ATOM 507 N N . ASN A 1 69 ? -8.126 -4.294 10.205 1.00 97.81 69 ASN A N 1
ATOM 508 C CA . ASN A 1 69 ? -9.153 -4.277 9.156 1.00 97.81 69 ASN A CA 1
ATOM 509 C C . ASN A 1 69 ? -8.618 -3.613 7.870 1.00 97.81 69 ASN A C 1
ATOM 511 O O . ASN A 1 69 ? -9.225 -2.687 7.329 1.00 97.81 69 ASN A O 1
ATOM 515 N N . SER A 1 70 ? -7.429 -4.026 7.423 1.00 98.50 70 SER A N 1
ATOM 516 C CA . SER A 1 70 ? -6.839 -3.572 6.162 1.00 98.50 70 SER A CA 1
ATOM 517 C C . SER A 1 70 ? -6.343 -4.735 5.314 1.00 98.50 70 SER A C 1
ATOM 519 O O . SER A 1 70 ? -5.962 -5.787 5.828 1.00 98.50 70 SER A O 1
ATOM 521 N N . TYR A 1 71 ? -6.367 -4.531 4.002 1.00 98.75 71 TYR A N 1
ATOM 522 C CA . TYR A 1 71 ? -6.036 -5.539 3.007 1.00 98.75 71 TYR A CA 1
ATOM 523 C C . TYR A 1 71 ? -5.160 -4.908 1.935 1.00 98.75 71 TYR A C 1
ATOM 525 O O . TYR A 1 71 ? -5.465 -3.821 1.441 1.00 98.75 71 TYR A O 1
ATOM 533 N N . VAL A 1 72 ? -4.079 -5.596 1.582 1.00 98.75 72 VAL A N 1
ATOM 534 C CA . VAL A 1 72 ? -3.176 -5.174 0.511 1.00 98.75 72 VAL A CA 1
ATOM 535 C C . VAL A 1 72 ? -3.607 -5.856 -0.778 1.00 98.75 72 VAL A C 1
ATOM 537 O O . VAL A 1 72 ? -3.785 -7.074 -0.806 1.00 98.75 72 VAL A O 1
ATOM 540 N N . ILE A 1 73 ? -3.813 -5.063 -1.825 1.00 98.75 73 ILE A N 1
ATOM 541 C CA . ILE A 1 73 ? -4.217 -5.529 -3.149 1.00 98.75 73 ILE A CA 1
ATOM 542 C C . ILE A 1 73 ? -2.977 -5.537 -4.029 1.00 98.75 73 ILE A C 1
ATOM 544 O O . ILE A 1 73 ? -2.359 -4.490 -4.228 1.00 98.75 73 ILE A O 1
ATOM 548 N N . SER A 1 74 ? -2.601 -6.720 -4.517 1.00 98.50 74 SER A N 1
ATOM 549 C CA . SER A 1 74 ? -1.385 -6.845 -5.314 1.00 98.50 74 SER A CA 1
ATOM 550 C C . SER A 1 74 ? -1.520 -6.175 -6.677 1.00 98.50 74 SER A C 1
ATOM 552 O O . SER A 1 74 ? -2.579 -6.243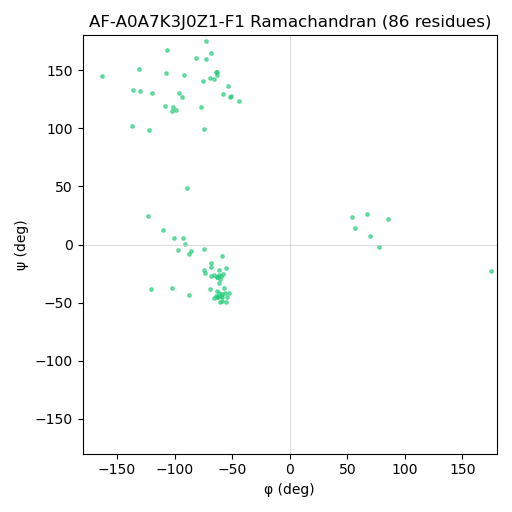 -7.300 1.00 98.50 74 SER A O 1
ATOM 554 N N . SER A 1 75 ? -0.424 -5.567 -7.128 1.00 98.56 75 SER A N 1
ATOM 555 C CA . SER A 1 75 ? -0.275 -4.961 -8.455 1.00 98.56 75 SER A CA 1
ATOM 556 C C . SER A 1 75 ? 0.485 -5.856 -9.442 1.00 98.56 75 SER A C 1
ATOM 558 O O . SER A 1 75 ? 0.796 -5.419 -10.548 1.00 98.56 75 SER A O 1
ATOM 560 N N . SER A 1 76 ? 0.826 -7.094 -9.062 1.00 98.38 76 SER A N 1
ATOM 561 C CA . SER A 1 76 ? 1.530 -8.023 -9.955 1.00 98.38 76 SER A CA 1
ATOM 562 C C . SER A 1 76 ? 0.731 -8.254 -11.241 1.00 98.38 76 SER A C 1
ATOM 564 O O . SER A 1 76 ? -0.470 -8.534 -11.206 1.00 98.38 76 SER A O 1
ATOM 566 N N . GLY A 1 77 ? 1.405 -8.108 -12.382 1.00 98.19 77 GLY A N 1
ATOM 567 C CA . GLY A 1 77 ? 0.808 -8.199 -13.713 1.00 98.19 77 GLY A CA 1
ATOM 568 C C . GLY A 1 77 ? 0.017 -6.966 -14.171 1.00 98.19 77 GLY A C 1
ATOM 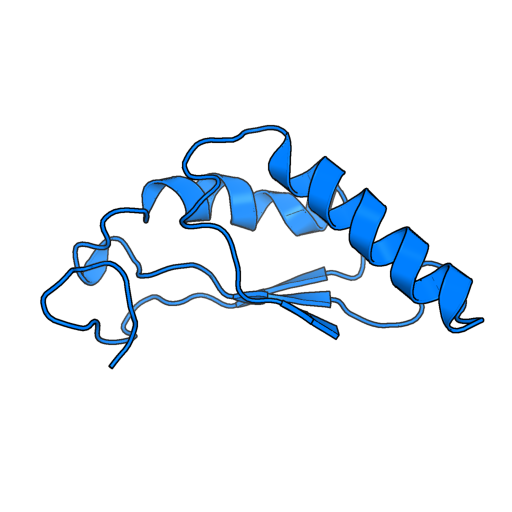569 O O . GLY A 1 77 ? -0.471 -6.967 -15.302 1.00 98.19 77 GLY A O 1
ATOM 570 N N . CYS A 1 78 ? -0.119 -5.918 -13.349 1.00 98.25 78 CYS A N 1
ATOM 571 C CA . CYS A 1 78 ? -0.678 -4.639 -13.788 1.00 98.25 78 CYS A CA 1
ATOM 572 C C . CYS A 1 78 ? 0.372 -3.867 -14.585 1.00 98.25 78 CYS A C 1
ATOM 574 O O . CYS A 1 78 ? 1.398 -3.504 -14.027 1.00 98.25 78 CYS A O 1
ATOM 576 N N . THR A 1 79 ? 0.096 -3.590 -15.857 1.00 98.06 79 THR A N 1
ATOM 577 C CA . THR A 1 79 ? 0.989 -2.875 -16.782 1.00 98.06 79 THR A CA 1
ATOM 578 C C . THR A 1 79 ? 1.272 -1.434 -16.359 1.00 98.06 79 THR A C 1
ATOM 580 O O . THR A 1 79 ? 0.390 -0.755 -15.828 1.00 98.06 79 THR A O 1
ATOM 583 N N . ASP A 1 80 ? 2.481 -0.951 -16.641 1.00 97.25 80 ASP A N 1
ATOM 584 C CA . ASP A 1 80 ? 2.923 0.402 -16.317 1.00 97.25 80 ASP A CA 1
ATOM 585 C C . ASP A 1 80 ? 3.023 1.333 -17.536 1.00 97.25 80 ASP A C 1
ATOM 587 O O . ASP A 1 80 ? 2.915 0.940 -18.701 1.00 97.25 80 ASP A O 1
ATOM 591 N N . SER A 1 81 ? 3.162 2.621 -17.236 1.00 96.62 81 SER A N 1
ATOM 592 C CA . SER A 1 81 ? 3.529 3.673 -18.175 1.00 96.62 81 SER A CA 1
ATOM 593 C C . SER A 1 81 ? 5.055 3.700 -18.373 1.00 96.62 81 SER A C 1
ATOM 595 O O . SER A 1 81 ? 5.793 3.259 -17.495 1.00 96.62 81 SER A O 1
ATOM 597 N N . PRO A 1 82 ? 5.581 4.299 -19.465 1.00 97.06 82 PRO A N 1
ATOM 598 C CA . PRO A 1 82 ? 7.022 4.306 -19.768 1.00 97.06 82 PRO A CA 1
ATOM 599 C C . PRO A 1 82 ? 7.950 4.939 -18.715 1.00 97.06 82 PRO A C 1
ATOM 601 O O . PRO A 1 82 ? 9.170 4.867 -18.857 1.00 97.06 82 PRO A O 1
ATOM 604 N N . ASP A 1 83 ? 7.402 5.615 -17.704 1.00 97.12 83 ASP A N 1
ATOM 605 C CA . ASP A 1 83 ? 8.163 6.184 -16.591 1.00 97.12 83 ASP A CA 1
ATOM 606 C C . ASP A 1 83 ? 8.418 5.186 -15.445 1.00 97.12 83 ASP A C 1
ATOM 608 O O . ASP A 1 83 ? 9.153 5.513 -14.510 1.00 97.12 83 ASP A O 1
ATOM 612 N N . ASN A 1 84 ? 7.843 3.980 -15.529 1.00 96.75 84 ASN A N 1
ATOM 613 C CA . ASN A 1 84 ? 7.841 2.939 -14.500 1.00 96.75 84 ASN A CA 1
ATOM 614 C C . ASN A 1 84 ? 7.324 3.421 -13.131 1.00 96.75 84 ASN A C 1
ATOM 616 O O . ASN A 1 84 ? 7.695 2.874 -12.086 1.00 96.75 84 ASN A O 1
ATOM 620 N N . LEU A 1 85 ? 6.515 4.483 -13.114 1.00 97.06 85 LEU A N 1
ATOM 621 C CA . LEU A 1 85 ? 6.001 5.115 -11.900 1.00 97.06 85 LEU A CA 1
ATOM 622 C C . LEU A 1 85 ? 4.475 5.094 -11.858 1.00 97.06 85 LEU A C 1
ATOM 624 O O . LEU A 1 85 ? 3.900 4.883 -10.792 1.00 97.06 85 LEU A O 1
ATOM 628 N N . HIS A 1 86 ? 3.828 5.294 -13.004 1.00 98.06 86 HIS A N 1
ATOM 629 C CA . HIS A 1 86 ? 2.374 5.306 -13.112 1.00 98.06 86 HIS A CA 1
ATOM 630 C C . HIS A 1 86 ? 1.868 4.044 -13.815 1.00 98.06 86 HIS A C 1
ATOM 632 O O . HIS A 1 86 ? 2.520 3.525 -14.715 1.00 98.06 86 HIS A O 1
ATOM 638 N N . PHE A 1 87 ? 0.682 3.566 -13.439 1.00 97.56 87 PHE A N 1
ATOM 639 C CA . PHE A 1 87 ? -0.046 2.561 -14.224 1.00 97.56 87 PHE A CA 1
ATOM 640 C C . PHE A 1 87 ? -0.539 3.154 -15.561 1.00 97.56 87 PHE A C 1
ATOM 642 O O . PHE A 1 87 ? -0.501 4.376 -15.741 1.00 97.56 87 PHE A O 1
ATOM 649 N N . ASN A 1 88 ? -0.939 2.302 -16.510 1.00 92.62 88 ASN A N 1
ATOM 650 C CA . ASN A 1 88 ? -1.400 2.705 -17.849 1.00 92.62 88 ASN A CA 1
ATOM 651 C C . ASN A 1 88 ? -2.886 3.087 -17.953 1.00 92.62 88 ASN A C 1
ATOM 653 O O . ASN A 1 88 ? -3.664 2.824 -17.0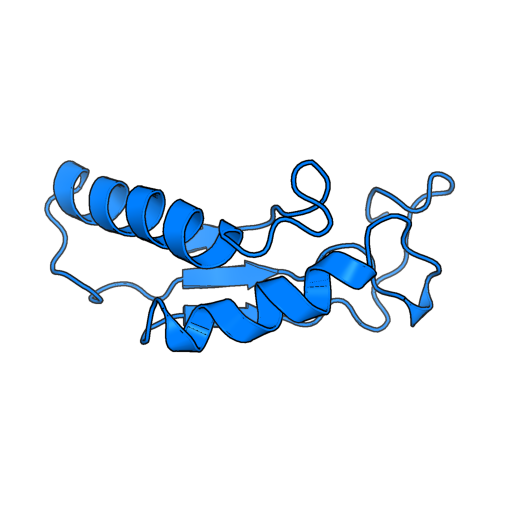09 1.00 92.62 88 ASN A O 1
#